Protein AF-A0A517L731-F1 (afd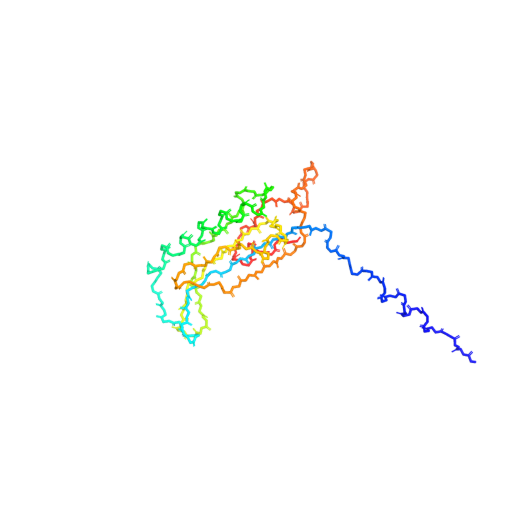b_monomer_lite)

Sequence (157 aa):
MRMIPYFLTTLLTLAPTPASANRCENYRTILGVVCPNGTCENPALDDYRDRFQTAKTAWLAWANDNSPHCKGHALCLDPVQEYPTVGRYTWRMYCFMTRIYKAKRRTGIPAPPTGLERVEDKGHCDANCKPAAGFLFWSGQRCGFSKGPPKGYWDIC

pLDDT: mean 78.76, std 17.96, range [40.94, 98.0]

Radius of gyration: 20.86 Å; chains: 1; bounding box: 52×31×70 Å

Secondary structure (DSSP, 8-state):
-----SSSSTTGGGS-------SEEEEEEEEEE--GGG------GGGTHHHHHHHHHHHHHHHHHT-TTSTT--EEPPPEEEEEETTEEEEEEEEEEEEEEHHHHTS-PPPPPTTEEEEEEEEEEEE-SSPP--S---S---SS--SSSTTTTT---

Structure (mmCIF, N/CA/C/O backbone):
data_AF-A0A517L731-F1
#
_entry.id   AF-A0A517L731-F1
#
loop_
_atom_site.group_PDB
_atom_site.id
_atom_site.type_symbol
_atom_site.label_atom_id
_atom_site.label_alt_id
_atom_site.label_comp_id
_atom_site.label_asym_id
_atom_site.label_entity_id
_atom_site.label_seq_id
_atom_site.pdbx_PDB_ins_code
_atom_site.Cartn_x
_atom_site.Cartn_y
_atom_site.Cartn_z
_atom_site.occupancy
_atom_site.B_iso_or_equiv
_atom_site.auth_seq_id
_atom_site.auth_comp_id
_atom_site.auth_asym_id
_atom_site.auth_atom_id
_atom_site.pdbx_PDB_model_num
ATOM 1 N N . MET A 1 1 ? -40.227 -3.767 -52.395 1.00 42.59 1 MET A N 1
ATOM 2 C CA . MET A 1 1 ? -39.514 -4.597 -51.400 1.00 42.59 1 MET A CA 1
ATOM 3 C C . MET A 1 1 ? -38.101 -4.056 -51.238 1.00 42.59 1 MET A C 1
ATOM 5 O O . MET A 1 1 ? -37.322 -4.144 -52.174 1.00 42.59 1 MET A O 1
ATOM 9 N N . ARG A 1 2 ? -37.801 -3.414 -50.102 1.00 49.59 2 ARG A N 1
ATOM 10 C CA . ARG A 1 2 ? -36.455 -2.944 -49.741 1.00 49.59 2 ARG A CA 1
ATOM 11 C C . ARG A 1 2 ? -35.866 -3.944 -48.744 1.00 49.59 2 ARG A C 1
ATOM 13 O O . ARG A 1 2 ? -36.215 -3.909 -47.573 1.00 49.59 2 ARG A O 1
ATOM 20 N N . MET A 1 3 ? -35.022 -4.844 -49.228 1.00 52.34 3 MET A N 1
ATOM 21 C CA . MET A 1 3 ? -34.058 -5.585 -48.412 1.00 52.34 3 MET A CA 1
ATOM 22 C C . MET A 1 3 ? -32.716 -4.934 -48.743 1.00 52.34 3 MET A C 1
ATOM 24 O O . MET A 1 3 ? -32.337 -4.896 -49.905 1.00 52.34 3 MET A O 1
ATOM 28 N N . ILE A 1 4 ? -32.072 -4.217 -47.829 1.00 64.06 4 ILE A N 1
ATOM 29 C CA . ILE A 1 4 ? -31.009 -4.719 -46.945 1.00 64.06 4 ILE A CA 1
ATOM 30 C C . ILE A 1 4 ? -30.627 -3.518 -46.050 1.00 64.06 4 ILE A C 1
ATOM 32 O O . ILE A 1 4 ? -30.510 -2.409 -46.576 1.00 64.06 4 ILE A O 1
ATOM 36 N N . PRO A 1 5 ? -30.454 -3.699 -44.724 1.00 52.25 5 PRO A N 1
ATOM 37 C CA . PRO A 1 5 ? -29.129 -3.435 -44.152 1.00 52.25 5 PRO A CA 1
ATOM 38 C C . PRO A 1 5 ? -28.812 -4.336 -42.942 1.00 52.25 5 PRO A C 1
ATOM 40 O O . PRO A 1 5 ? -28.459 -3.848 -41.877 1.00 52.25 5 PRO A O 1
ATOM 43 N N . TYR A 1 6 ? -28.910 -5.660 -43.084 1.00 53.91 6 TYR A N 1
ATOM 44 C CA . TYR A 1 6 ? -28.440 -6.594 -42.041 1.00 53.91 6 TYR A CA 1
ATOM 45 C C . TYR A 1 6 ? -26.943 -6.943 -42.156 1.00 53.91 6 TYR A C 1
ATOM 47 O O . TYR A 1 6 ? -26.403 -7.602 -41.278 1.00 53.91 6 TYR A O 1
ATOM 55 N N . PHE A 1 7 ? -26.254 -6.482 -43.208 1.00 51.06 7 PHE A N 1
ATOM 56 C CA . PHE A 1 7 ? -24.829 -6.773 -43.434 1.00 51.06 7 PHE A CA 1
ATOM 57 C C . PHE A 1 7 ? -23.857 -5.764 -42.800 1.00 51.06 7 PHE A C 1
ATOM 59 O O . PHE A 1 7 ? -22.662 -6.036 -42.721 1.00 51.06 7 PHE A O 1
ATOM 66 N N . LEU A 1 8 ? -24.340 -4.608 -42.331 1.00 51.16 8 LEU A N 1
ATOM 67 C CA . LEU A 1 8 ? -23.489 -3.579 -41.712 1.00 51.16 8 LEU A CA 1
ATOM 68 C C . LEU A 1 8 ? -23.285 -3.785 -40.206 1.00 51.16 8 LEU A C 1
ATOM 70 O O . LEU A 1 8 ? -22.302 -3.301 -39.653 1.00 51.16 8 LEU A O 1
ATOM 74 N N . THR A 1 9 ? -24.167 -4.525 -39.534 1.00 51.72 9 THR A N 1
ATOM 75 C CA . THR A 1 9 ? -24.065 -4.774 -38.089 1.00 51.72 9 THR A CA 1
ATOM 76 C C . THR A 1 9 ? -23.071 -5.883 -37.743 1.00 51.72 9 THR A C 1
ATOM 78 O O . THR A 1 9 ? -22.454 -5.828 -36.684 1.00 51.72 9 THR A O 1
ATOM 81 N N . THR A 1 10 ? -22.831 -6.844 -38.639 1.00 51.69 10 THR A N 1
ATOM 82 C CA . THR A 1 10 ? -21.882 -7.949 -38.405 1.00 51.69 10 THR A CA 1
ATOM 83 C C . THR A 1 10 ? -20.411 -7.572 -38.601 1.00 51.69 10 THR A C 1
ATOM 85 O O . THR A 1 10 ? -19.540 -8.298 -38.132 1.00 51.69 10 THR A O 1
ATOM 88 N N . LEU A 1 11 ? -20.096 -6.442 -39.251 1.00 47.75 11 LEU A N 1
ATOM 89 C CA . LEU A 1 11 ? -18.702 -5.989 -39.399 1.00 47.75 11 LEU A CA 1
ATOM 90 C C . LEU A 1 11 ? -18.158 -5.240 -38.171 1.00 47.75 11 LEU A C 1
ATOM 92 O O . LEU A 1 11 ? -16.945 -5.150 -38.006 1.00 47.75 11 LEU A O 1
ATOM 96 N N . LEU A 1 12 ? -19.022 -4.736 -37.287 1.00 50.38 12 LEU A N 1
ATOM 97 C CA . LEU A 1 12 ? -18.602 -4.013 -36.077 1.00 50.38 12 LEU A CA 1
ATOM 98 C C . LEU A 1 12 ? -18.298 -4.933 -34.884 1.00 50.38 12 LEU A C 1
ATOM 100 O O . LEU A 1 12 ? -17.686 -4.489 -33.918 1.00 50.38 12 LEU A O 1
ATOM 104 N N . THR A 1 13 ? -18.667 -6.215 -34.943 1.00 53.16 13 THR A N 1
ATOM 105 C CA . THR A 1 13 ? -18.451 -7.174 -33.842 1.00 53.16 13 THR A CA 1
ATOM 106 C C . THR A 1 13 ? -17.098 -7.890 -33.892 1.00 53.16 13 THR A C 1
ATOM 108 O O . THR A 1 13 ? -16.789 -8.666 -32.994 1.00 53.16 13 THR A O 1
ATOM 111 N N . LEU A 1 14 ? -16.285 -7.638 -34.923 1.00 48.34 14 LEU A N 1
ATOM 112 C CA . LEU A 1 14 ? -14.958 -8.240 -35.124 1.00 48.34 14 LEU A CA 1
ATOM 113 C C . LEU A 1 14 ? -13.816 -7.221 -35.051 1.00 48.34 14 LEU A C 1
ATOM 115 O O . LEU A 1 14 ? -12.693 -7.537 -35.435 1.00 48.34 14 LEU A O 1
ATOM 119 N N . ALA A 1 15 ? -14.067 -6.010 -34.547 1.00 46.72 15 ALA A N 1
ATOM 120 C CA . ALA A 1 15 ? -12.965 -5.152 -34.145 1.00 46.72 15 ALA A CA 1
ATOM 121 C C . ALA A 1 15 ? -12.267 -5.850 -32.965 1.00 46.72 15 ALA A C 1
ATOM 123 O O . ALA A 1 15 ? -12.901 -6.006 -31.916 1.00 46.72 15 ALA A O 1
ATOM 124 N N . PRO A 1 16 ? -11.012 -6.323 -33.106 1.00 47.38 16 PRO A N 1
ATOM 125 C CA . PRO A 1 16 ? -10.287 -6.852 -31.968 1.00 47.38 16 PRO A CA 1
ATOM 126 C C . PRO A 1 16 ? -10.299 -5.751 -30.914 1.00 47.38 16 PRO A C 1
ATOM 128 O O . PRO A 1 16 ? -9.834 -4.640 -31.178 1.00 47.38 16 PRO A O 1
ATOM 131 N N . THR A 1 17 ? -10.873 -6.037 -29.740 1.00 47.31 17 THR A N 1
ATOM 132 C CA . THR A 1 17 ? -10.663 -5.199 -28.556 1.00 47.31 17 THR A CA 1
ATOM 133 C C . THR A 1 17 ? -9.179 -4.882 -28.541 1.00 47.31 17 THR A C 1
ATOM 135 O O . THR A 1 17 ? -8.412 -5.851 -28.587 1.00 47.31 17 THR A O 1
ATOM 138 N N . PRO A 1 18 ? -8.758 -3.604 -28.572 1.00 43.69 18 PRO A N 1
ATOM 139 C CA . PRO A 1 18 ? -7.348 -3.271 -28.615 1.00 43.69 18 PRO A CA 1
ATOM 140 C C . PRO A 1 18 ? -6.718 -3.938 -27.402 1.00 43.69 18 PRO A C 1
ATOM 142 O O . PRO A 1 18 ? -6.912 -3.512 -26.264 1.00 43.69 18 PRO A O 1
ATOM 145 N N . ALA A 1 19 ? -6.048 -5.065 -27.646 1.00 45.12 19 ALA A N 1
ATOM 146 C CA . ALA A 1 19 ? -5.293 -5.762 -26.639 1.00 45.12 19 ALA A CA 1
ATOM 147 C C . ALA A 1 19 ? -4.279 -4.728 -26.194 1.00 45.12 19 ALA A C 1
ATOM 149 O O . ALA A 1 19 ? -3.461 -4.284 -26.999 1.00 45.12 19 ALA A O 1
ATOM 150 N N . SER A 1 20 ? -4.435 -4.258 -24.962 1.00 51.28 20 SER A N 1
ATOM 151 C CA . SER A 1 20 ? -3.586 -3.241 -24.375 1.00 51.28 20 SER A CA 1
ATOM 152 C C . SER A 1 20 ? -2.124 -3.500 -24.742 1.00 51.28 20 SER A C 1
ATOM 154 O O . SER A 1 20 ? -1.507 -4.439 -24.236 1.00 51.28 20 SER A O 1
ATOM 156 N N . ALA A 1 21 ? -1.570 -2.697 -25.655 1.00 58.91 21 ALA A N 1
ATOM 157 C CA . ALA A 1 21 ? -0.195 -2.867 -26.130 1.00 58.91 21 ALA A CA 1
ATOM 158 C C . ALA A 1 21 ? 0.825 -2.586 -25.008 1.00 58.91 21 ALA A C 1
ATOM 160 O O . ALA A 1 21 ? 1.988 -2.992 -25.060 1.00 58.91 21 ALA A O 1
ATOM 161 N N . ASN A 1 22 ? 0.361 -1.915 -23.957 1.00 74.81 22 ASN A N 1
ATOM 162 C CA . ASN A 1 22 ? 1.149 -1.454 -22.838 1.00 74.81 22 ASN A CA 1
ATOM 163 C C . ASN A 1 22 ? 1.241 -2.541 -21.759 1.00 74.81 22 ASN A C 1
ATOM 165 O O . ASN A 1 22 ? 0.256 -2.932 -21.129 1.00 74.81 22 ASN A O 1
ATOM 169 N N . ARG A 1 23 ? 2.468 -3.019 -21.522 1.00 85.31 23 ARG A N 1
ATOM 170 C CA . ARG A 1 23 ? 2.774 -4.092 -20.556 1.00 85.31 23 ARG A CA 1
ATOM 171 C C . ARG A 1 23 ? 2.817 -3.628 -19.096 1.00 85.31 23 ARG A C 1
ATOM 173 O O . ARG A 1 23 ? 3.040 -4.460 -18.214 1.00 85.31 23 ARG A O 1
ATOM 180 N N . CYS A 1 24 ? 2.620 -2.336 -18.844 1.00 86.38 24 CYS A N 1
ATOM 181 C CA . CYS A 1 24 ? 2.671 -1.749 -17.516 1.00 86.38 24 CYS A CA 1
ATOM 182 C C . CYS A 1 24 ? 1.411 -0.945 -17.186 1.00 86.38 24 CYS A C 1
ATOM 184 O O . CYS A 1 24 ? 0.619 -0.614 -18.066 1.00 86.38 24 CYS A O 1
ATOM 186 N N . GLU A 1 25 ? 1.217 -0.664 -15.904 1.00 87.25 25 GLU A N 1
ATOM 187 C CA . GLU A 1 25 ? 0.096 0.123 -15.389 1.00 87.25 25 GLU A CA 1
ATOM 188 C C . GLU A 1 25 ? 0.490 0.875 -14.120 1.00 87.25 25 GLU A C 1
ATOM 190 O O . GLU A 1 25 ? 1.486 0.540 -13.472 1.00 87.25 25 GLU A O 1
ATOM 195 N N . ASN A 1 26 ? -0.295 1.877 -13.742 1.00 86.94 26 ASN A N 1
ATOM 196 C CA . ASN A 1 26 ? -0.219 2.407 -12.388 1.00 86.94 26 ASN A CA 1
ATOM 197 C C . ASN A 1 26 ? -0.866 1.398 -11.436 1.00 86.94 26 ASN A C 1
ATOM 199 O O . ASN A 1 26 ? -1.814 0.701 -11.787 1.00 86.94 26 ASN A O 1
ATOM 203 N N . TYR A 1 27 ? -0.330 1.284 -10.231 1.00 88.38 27 TYR A N 1
ATOM 204 C CA . TYR A 1 27 ? -0.736 0.287 -9.258 1.00 88.38 27 TYR A CA 1
ATOM 205 C C . TYR A 1 27 ? -0.917 0.897 -7.873 1.00 88.38 27 TYR A C 1
ATOM 207 O O . TYR A 1 27 ? -0.062 1.654 -7.413 1.00 88.38 27 TYR A O 1
ATOM 215 N N . ARG A 1 28 ? -2.020 0.548 -7.214 1.00 91.38 28 ARG A N 1
ATOM 216 C CA . ARG A 1 28 ? -2.343 0.934 -5.847 1.00 91.38 28 ARG A CA 1
ATOM 217 C C . ARG A 1 28 ? -2.614 -0.312 -5.030 1.00 91.38 28 ARG A C 1
ATOM 219 O O . ARG A 1 28 ? -3.364 -1.183 -5.466 1.00 91.38 28 ARG A O 1
ATOM 226 N N . THR A 1 29 ? -2.068 -0.340 -3.825 1.00 93.81 29 THR A N 1
ATOM 227 C CA . THR A 1 29 ? -2.505 -1.265 -2.784 1.00 93.81 29 THR A CA 1
ATOM 228 C C . THR A 1 29 ? -2.931 -0.477 -1.554 1.00 93.81 29 THR A C 1
ATOM 230 O O . THR A 1 29 ? -2.359 0.576 -1.248 1.00 93.81 29 THR A O 1
ATOM 233 N N . ILE A 1 30 ? -3.951 -0.974 -0.867 1.00 95.69 30 ILE A N 1
ATOM 234 C CA . ILE A 1 30 ? -4.416 -0.430 0.403 1.00 95.69 30 ILE A CA 1
ATOM 235 C C . ILE A 1 30 ? -4.187 -1.489 1.469 1.00 95.69 30 ILE A C 1
ATOM 237 O O . ILE A 1 30 ? -4.727 -2.594 1.397 1.00 95.69 30 ILE A O 1
ATOM 241 N N . LEU A 1 31 ? -3.392 -1.131 2.468 1.00 96.62 31 LEU A N 1
ATOM 242 C CA . LEU A 1 31 ? -3.151 -1.940 3.653 1.00 96.62 31 LEU A CA 1
ATOM 243 C C . LEU A 1 31 ? -4.013 -1.389 4.783 1.00 96.62 31 LEU A C 1
ATOM 245 O O . LEU A 1 31 ? -3.991 -0.186 5.023 1.00 96.62 31 LEU A O 1
ATOM 249 N N . GLY A 1 32 ? -4.777 -2.235 5.458 1.00 96.38 32 GLY A N 1
ATOM 250 C CA . GLY A 1 32 ? -5.671 -1.834 6.543 1.00 96.38 32 GLY A CA 1
ATOM 251 C C . GLY A 1 32 ? -5.449 -2.674 7.786 1.00 96.38 32 GLY A C 1
ATOM 252 O O . GLY A 1 32 ? -4.970 -3.801 7.689 1.00 96.38 32 GLY A O 1
ATOM 253 N N . VAL A 1 33 ? -5.791 -2.136 8.953 1.00 96.44 33 VAL A N 1
ATOM 254 C CA . VAL A 1 33 ? -5.903 -2.960 10.163 1.00 96.44 33 VAL A CA 1
ATOM 255 C C . VAL A 1 33 ? -7.084 -3.909 9.999 1.00 96.44 33 VAL A C 1
ATOM 257 O O . VAL A 1 33 ? -8.173 -3.471 9.626 1.00 96.44 33 VAL A O 1
ATOM 260 N N . VAL A 1 34 ? -6.854 -5.192 10.291 1.00 93.50 34 VAL A N 1
ATOM 261 C CA . VAL A 1 34 ? -7.901 -6.219 10.259 1.00 93.50 34 VAL A CA 1
ATOM 262 C C . VAL A 1 34 ? -8.999 -5.830 11.238 1.00 93.50 34 VAL A C 1
ATOM 264 O O . VAL A 1 34 ? -8.727 -5.606 12.417 1.00 93.50 34 VAL A O 1
ATOM 267 N N . CYS A 1 35 ? -10.241 -5.798 10.764 1.00 88.62 35 CYS A N 1
ATOM 268 C CA . CYS A 1 35 ? -11.412 -5.622 11.616 1.00 88.62 35 CYS A CA 1
ATOM 269 C C . CYS A 1 35 ? -12.162 -6.956 11.728 1.00 88.62 35 CYS A C 1
ATOM 271 O O . CYS A 1 35 ? -12.890 -7.325 10.799 1.00 88.62 35 CYS A O 1
ATOM 273 N N . PRO A 1 36 ? -11.989 -7.709 12.832 1.00 84.94 36 PRO A N 1
ATOM 274 C CA . PRO A 1 36 ? -12.682 -8.975 13.032 1.00 84.94 36 PRO A CA 1
ATOM 275 C C . PRO A 1 36 ? -14.195 -8.788 12.892 1.00 84.94 36 PRO A C 1
ATOM 277 O O . PRO A 1 36 ? -14.766 -7.831 13.415 1.00 84.94 36 PRO A O 1
ATOM 280 N N . ASN A 1 37 ? -14.856 -9.687 12.160 1.00 82.81 37 ASN A N 1
ATOM 281 C CA . ASN A 1 37 ? -16.302 -9.627 11.909 1.00 82.81 37 ASN A CA 1
ATOM 282 C C . ASN A 1 37 ? -16.778 -8.301 11.273 1.00 82.81 37 ASN A C 1
ATOM 284 O O . ASN A 1 37 ? -17.926 -7.899 11.454 1.00 82.81 37 ASN A O 1
ATOM 288 N N . GLY A 1 38 ? -15.890 -7.589 10.566 1.00 79.00 38 GLY A N 1
ATOM 289 C CA . GLY A 1 38 ? -16.194 -6.308 9.927 1.00 79.00 38 GLY A CA 1
ATOM 290 C C . GLY A 1 38 ? -16.378 -5.137 10.896 1.00 79.00 38 GLY A C 1
ATOM 291 O O . GLY A 1 38 ? -16.756 -4.052 10.461 1.00 79.00 38 GLY A O 1
ATOM 292 N N . THR A 1 39 ? -16.109 -5.325 12.193 1.00 82.94 39 THR A N 1
ATOM 293 C CA . THR A 1 39 ? -16.265 -4.280 13.210 1.00 82.94 39 THR A CA 1
ATOM 294 C C . THR A 1 39 ? -14.898 -3.839 13.717 1.00 82.94 39 THR A C 1
ATOM 296 O O . THR A 1 39 ? -14.123 -4.639 14.231 1.00 82.94 39 THR A O 1
ATOM 299 N N . CYS A 1 40 ? -14.587 -2.554 13.556 1.00 85.25 40 CYS A N 1
ATOM 300 C CA . CYS A 1 40 ? -13.308 -1.989 13.973 1.00 85.25 40 CYS A CA 1
ATOM 301 C C . CYS A 1 40 ? -13.421 -1.403 15.386 1.00 85.25 40 CYS A C 1
ATOM 303 O O . CYS A 1 40 ? -14.302 -0.587 15.659 1.00 85.25 40 CYS A O 1
ATOM 305 N N . GLU A 1 41 ? -12.520 -1.790 16.286 1.00 88.44 41 GLU A N 1
ATOM 306 C CA . GLU A 1 41 ? -12.543 -1.379 17.697 1.00 88.44 41 GLU A CA 1
ATOM 307 C C . GLU A 1 41 ? -11.748 -0.096 17.981 1.00 88.44 41 GLU A C 1
ATOM 309 O O . GLU A 1 41 ? -11.241 0.082 19.081 1.00 88.44 41 GLU A O 1
ATOM 314 N N . ASN A 1 42 ? -11.655 0.829 17.018 1.00 92.69 42 ASN A N 1
ATOM 315 C CA . ASN A 1 42 ? -10.908 2.085 17.177 1.00 92.69 42 ASN A CA 1
ATOM 316 C C . ASN A 1 42 ? -9.452 1.856 17.641 1.00 92.69 42 ASN A C 1
ATOM 318 O O . ASN A 1 42 ? -9.046 2.428 18.655 1.00 92.69 42 ASN A O 1
ATOM 322 N N . PRO A 1 43 ? -8.673 1.005 16.943 1.00 92.25 43 PRO A N 1
ATOM 323 C CA . PRO A 1 43 ? -7.332 0.638 17.382 1.00 92.25 43 PRO A CA 1
ATOM 324 C C . PRO A 1 43 ? -6.415 1.860 17.477 1.00 92.25 43 PRO A C 1
ATOM 326 O O . PRO A 1 43 ? -6.457 2.747 16.617 1.00 92.25 43 PRO A O 1
ATOM 329 N N . ALA A 1 44 ? -5.535 1.882 18.478 1.00 94.56 44 ALA A N 1
ATOM 330 C CA . ALA A 1 44 ? -4.493 2.896 18.557 1.00 94.56 44 ALA A CA 1
ATOM 331 C C . ALA A 1 44 ? -3.482 2.692 17.417 1.00 94.56 44 ALA A C 1
ATOM 333 O O . ALA A 1 44 ? -3.095 1.566 17.108 1.00 94.56 44 ALA A O 1
ATOM 334 N N . LEU A 1 45 ? -3.041 3.778 16.772 1.00 95.06 45 LEU A N 1
ATOM 335 C CA . LEU A 1 45 ? -2.087 3.678 15.660 1.00 95.06 45 LEU A CA 1
ATOM 336 C C . LEU A 1 45 ? -0.750 3.066 16.100 1.00 95.06 45 LEU A C 1
ATOM 338 O O . LEU A 1 45 ? -0.123 2.340 15.327 1.00 95.06 45 LEU A O 1
ATOM 342 N N . ASP A 1 46 ? -0.319 3.351 17.329 1.00 96.75 46 ASP A N 1
ATOM 343 C CA . ASP A 1 46 ? 0.977 2.908 17.844 1.00 96.75 46 ASP A CA 1
ATOM 344 C C . ASP A 1 46 ? 1.092 1.379 17.923 1.00 96.75 46 ASP A C 1
ATOM 346 O O . ASP A 1 46 ? 2.158 0.849 17.619 1.00 96.75 46 ASP A O 1
ATOM 350 N N . ASP A 1 47 ? -0.013 0.660 18.149 1.00 95.88 47 ASP A N 1
ATOM 351 C CA . ASP A 1 47 ? -0.044 -0.814 18.154 1.00 95.88 47 ASP A CA 1
ATOM 352 C C . ASP A 1 47 ? 0.269 -1.428 16.772 1.00 95.88 47 ASP A C 1
ATOM 354 O O . ASP A 1 47 ? 0.636 -2.602 16.652 1.00 95.88 47 ASP A O 1
ATOM 358 N N . TYR A 1 48 ? 0.114 -0.636 15.704 1.00 96.50 48 TYR A N 1
ATOM 359 C CA . TYR A 1 48 ? 0.255 -1.072 14.313 1.00 96.50 48 TYR A CA 1
ATOM 360 C C . TYR A 1 48 ? 1.366 -0.344 13.557 1.00 96.50 48 TYR A C 1
ATOM 362 O O . TYR A 1 48 ? 1.663 -0.720 12.420 1.00 96.50 48 TYR A O 1
ATOM 370 N N . ARG A 1 49 ? 2.005 0.667 14.158 1.00 96.56 49 ARG A N 1
ATOM 371 C CA . ARG A 1 49 ? 3.008 1.523 13.507 1.00 96.56 49 ARG A CA 1
ATOM 372 C C . ARG A 1 49 ? 4.139 0.709 12.877 1.00 96.56 49 ARG A C 1
ATOM 374 O O . ARG A 1 49 ? 4.413 0.862 11.686 1.00 96.56 49 ARG A O 1
ATOM 381 N N . ASP A 1 50 ? 4.721 -0.218 13.632 1.00 97.44 50 ASP A N 1
ATOM 382 C CA . ASP A 1 50 ? 5.817 -1.070 13.152 1.00 97.44 50 ASP A CA 1
ATOM 383 C C . ASP A 1 50 ? 5.366 -2.041 12.056 1.00 97.44 50 ASP A C 1
ATOM 385 O O . ASP A 1 50 ? 6.109 -2.332 11.114 1.00 97.44 50 ASP A O 1
ATOM 389 N N . ARG A 1 51 ? 4.114 -2.509 12.124 1.00 97.62 51 ARG A N 1
ATOM 390 C CA . ARG A 1 51 ? 3.526 -3.398 11.112 1.00 97.62 51 ARG A CA 1
ATOM 391 C C . ARG A 1 51 ? 3.308 -2.654 9.802 1.00 97.62 51 ARG A C 1
ATOM 393 O O . ARG A 1 51 ? 3.672 -3.170 8.746 1.00 97.62 51 ARG A O 1
ATOM 400 N N . PHE A 1 52 ? 2.786 -1.428 9.862 1.00 97.88 52 PHE A N 1
ATOM 401 C CA . PHE A 1 52 ? 2.666 -0.563 8.691 1.00 97.88 52 PHE A CA 1
ATOM 402 C C . PHE A 1 52 ? 4.037 -0.241 8.107 1.00 97.88 52 PHE A C 1
ATOM 404 O O . PHE A 1 52 ? 4.215 -0.355 6.899 1.00 97.88 52 PHE A O 1
ATOM 411 N N . GLN A 1 53 ? 5.030 0.073 8.939 1.00 98.00 53 GLN A N 1
ATOM 412 C CA . GLN A 1 53 ? 6.381 0.365 8.463 1.00 98.00 53 GLN A CA 1
ATOM 413 C C . GLN A 1 53 ? 7.043 -0.857 7.803 1.00 98.00 53 GLN A C 1
ATOM 415 O O . GLN A 1 53 ? 7.670 -0.736 6.744 1.00 98.00 53 GLN A O 1
ATOM 420 N N . THR A 1 54 ? 6.852 -2.047 8.373 1.00 97.94 54 THR A N 1
ATOM 421 C CA . THR A 1 54 ? 7.320 -3.317 7.799 1.00 97.94 54 THR A CA 1
ATOM 422 C C . THR A 1 54 ? 6.655 -3.581 6.449 1.00 97.94 54 THR A C 1
ATOM 424 O O . THR A 1 54 ? 7.339 -3.820 5.452 1.00 97.94 54 THR A O 1
ATOM 427 N N . ALA A 1 55 ? 5.326 -3.464 6.385 1.00 97.50 55 ALA A N 1
ATOM 428 C CA . ALA A 1 55 ? 4.564 -3.652 5.155 1.00 97.50 55 ALA A CA 1
ATOM 429 C C . ALA A 1 55 ? 4.949 -2.627 4.075 1.00 97.50 55 ALA A C 1
ATOM 431 O O . ALA A 1 55 ? 5.146 -2.996 2.919 1.00 97.50 55 ALA A O 1
ATOM 432 N N . LYS A 1 56 ? 5.128 -1.356 4.460 1.00 96.94 56 LYS A N 1
ATOM 433 C CA . LYS A 1 56 ? 5.608 -0.264 3.599 1.00 96.94 56 LYS A CA 1
ATOM 434 C C . LYS A 1 56 ? 6.953 -0.613 2.985 1.00 96.94 56 LYS A C 1
ATOM 436 O O . LYS A 1 56 ? 7.115 -0.521 1.774 1.00 96.94 56 LYS A O 1
ATOM 441 N N . THR A 1 57 ? 7.901 -1.048 3.805 1.00 97.38 57 THR A N 1
ATOM 442 C CA . THR A 1 57 ? 9.259 -1.378 3.357 1.00 97.38 57 THR A CA 1
ATOM 443 C C . THR A 1 57 ? 9.246 -2.541 2.369 1.00 97.38 57 THR A C 1
ATOM 445 O O . THR A 1 57 ? 9.807 -2.430 1.278 1.00 97.38 57 THR A O 1
ATOM 448 N N . ALA A 1 58 ? 8.543 -3.625 2.710 1.00 96.56 58 ALA A N 1
ATOM 449 C CA . ALA A 1 58 ? 8.410 -4.790 1.840 1.00 96.56 58 ALA A CA 1
ATOM 450 C C . ALA A 1 58 ? 7.737 -4.428 0.509 1.00 96.56 58 ALA A C 1
ATOM 452 O O . ALA A 1 58 ? 8.199 -4.823 -0.564 1.00 96.56 58 ALA A O 1
ATOM 453 N N . TRP A 1 59 ? 6.665 -3.636 0.567 1.00 95.50 59 TRP A N 1
ATOM 454 C CA . TRP A 1 59 ? 5.933 -3.224 -0.618 1.00 95.50 59 TRP A CA 1
ATOM 455 C C . TRP A 1 59 ? 6.757 -2.304 -1.524 1.00 95.50 59 TRP A C 1
ATOM 457 O O . TRP A 1 59 ? 6.778 -2.517 -2.733 1.00 95.50 59 TRP A O 1
ATOM 467 N N . LEU A 1 60 ? 7.477 -1.324 -0.966 1.00 94.44 60 LEU A N 1
ATOM 468 C CA . LEU A 1 60 ? 8.342 -0.427 -1.739 1.00 94.44 60 LEU A CA 1
ATOM 469 C C . LEU A 1 60 ? 9.467 -1.194 -2.443 1.00 94.44 60 LEU A C 1
ATOM 471 O O . LEU A 1 60 ? 9.748 -0.921 -3.611 1.00 94.44 60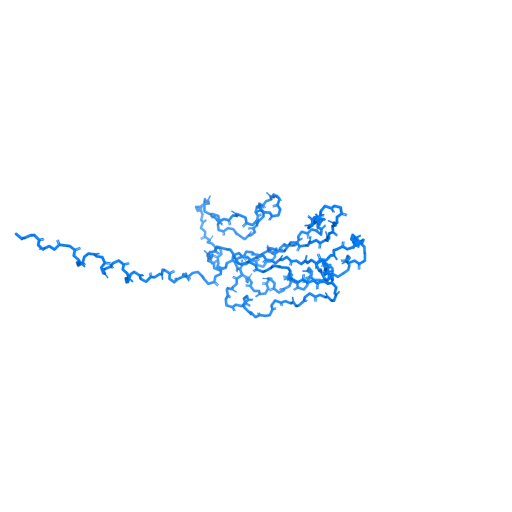 LEU A O 1
ATOM 475 N N . ALA A 1 61 ? 10.086 -2.166 -1.765 1.00 94.31 61 ALA A N 1
ATOM 476 C CA . ALA A 1 61 ? 11.100 -3.030 -2.367 1.00 94.31 61 ALA A CA 1
ATOM 477 C C . ALA A 1 61 ? 10.524 -3.798 -3.567 1.00 94.31 61 ALA A C 1
ATOM 479 O O . ALA A 1 61 ? 11.017 -3.665 -4.689 1.00 94.31 61 ALA A O 1
ATOM 480 N N . TRP A 1 62 ? 9.401 -4.493 -3.359 1.00 93.88 62 TRP A N 1
ATOM 481 C CA . TRP A 1 62 ? 8.699 -5.196 -4.429 1.00 93.88 62 TRP A CA 1
ATOM 482 C C . TRP A 1 62 ? 8.311 -4.263 -5.586 1.00 93.88 62 TRP A C 1
ATOM 484 O O . TRP A 1 62 ? 8.553 -4.583 -6.750 1.00 93.88 62 TRP A O 1
ATOM 494 N N . ALA A 1 63 ? 7.733 -3.098 -5.297 1.00 92.44 63 ALA A N 1
ATOM 495 C CA . ALA A 1 63 ? 7.270 -2.157 -6.311 1.00 92.44 63 ALA A CA 1
ATOM 496 C C . ALA A 1 63 ? 8.426 -1.666 -7.197 1.00 92.44 63 ALA A C 1
ATOM 498 O O . ALA A 1 63 ? 8.290 -1.608 -8.422 1.00 92.44 63 ALA A O 1
ATOM 499 N N . ASN A 1 64 ? 9.583 -1.377 -6.595 1.00 90.06 64 ASN A N 1
ATOM 500 C CA . ASN A 1 64 ? 10.788 -0.965 -7.313 1.00 90.06 64 ASN A CA 1
ATOM 501 C C . ASN A 1 64 ? 11.353 -2.084 -8.201 1.00 90.06 64 ASN A C 1
ATOM 503 O O . ASN A 1 64 ? 11.755 -1.828 -9.339 1.00 90.06 64 ASN A O 1
ATOM 507 N N . ASP A 1 65 ? 11.328 -3.334 -7.746 1.00 91.19 65 ASP A N 1
ATOM 508 C CA . ASP A 1 65 ? 11.772 -4.478 -8.555 1.00 91.19 65 ASP A CA 1
ATOM 509 C C . ASP A 1 65 ? 10.832 -4.776 -9.731 1.00 91.19 65 ASP A C 1
ATOM 511 O O . ASP A 1 65 ? 11.239 -5.307 -10.772 1.00 91.19 65 ASP A O 1
ATOM 515 N N . ASN A 1 66 ? 9.566 -4.383 -9.593 1.00 90.62 66 ASN A N 1
ATOM 516 C CA . ASN A 1 66 ? 8.519 -4.611 -10.582 1.00 90.62 66 ASN A CA 1
ATOM 517 C C . ASN A 1 66 ? 8.246 -3.410 -11.498 1.00 90.62 66 ASN A C 1
ATOM 519 O O . ASN A 1 66 ? 7.385 -3.503 -12.376 1.00 90.62 66 ASN A O 1
ATOM 523 N N . SER A 1 67 ? 9.017 -2.330 -11.355 1.00 88.12 67 SER A N 1
ATOM 524 C CA . SER A 1 67 ? 8.983 -1.145 -12.217 1.00 88.12 67 SER A CA 1
ATOM 525 C C . SER A 1 67 ? 10.410 -0.612 -12.454 1.00 88.12 67 SER A C 1
ATOM 527 O O . SER A 1 67 ? 10.814 0.431 -11.936 1.00 88.12 67 SER A O 1
ATOM 529 N N . PRO A 1 68 ? 11.234 -1.328 -13.243 1.00 80.56 68 PRO A N 1
ATOM 530 C CA . PRO A 1 68 ? 12.671 -1.076 -13.348 1.00 80.56 68 PRO A CA 1
ATOM 531 C C . PRO A 1 68 ? 13.022 0.280 -13.969 1.00 80.56 68 PRO A C 1
ATOM 533 O O . PRO A 1 68 ? 14.130 0.765 -13.769 1.00 80.56 68 PRO A O 1
ATOM 536 N N . HIS A 1 69 ? 12.098 0.891 -14.711 1.00 84.06 69 HIS A N 1
ATOM 537 C CA . HIS A 1 69 ? 12.291 2.201 -15.335 1.00 84.06 69 HIS A CA 1
ATOM 538 C C . HIS A 1 69 ? 11.745 3.365 -14.503 1.00 84.06 69 HIS A C 1
ATOM 540 O O . HIS A 1 69 ? 11.964 4.510 -14.882 1.00 84.06 69 HIS A O 1
ATOM 546 N N . CYS A 1 70 ? 11.065 3.078 -13.390 1.00 81.12 70 CYS A N 1
ATOM 547 C CA . CYS A 1 70 ? 10.590 4.072 -12.429 1.00 81.12 70 CYS A CA 1
ATOM 548 C C . CYS A 1 70 ? 10.967 3.695 -10.991 1.00 81.12 70 CYS A C 1
ATOM 550 O O . CYS A 1 70 ? 10.244 4.012 -10.046 1.00 81.12 70 CYS A O 1
ATOM 552 N N . LYS A 1 71 ? 12.117 3.034 -10.810 1.00 83.62 71 LYS A N 1
ATOM 553 C CA . LYS A 1 71 ? 12.674 2.747 -9.483 1.00 83.62 71 LYS A CA 1
ATOM 554 C C . LYS A 1 71 ? 12.792 4.033 -8.665 1.00 83.62 71 LYS A C 1
ATOM 556 O O . LYS A 1 71 ? 13.219 5.058 -9.184 1.00 83.62 71 LYS A O 1
ATOM 561 N N . GLY A 1 72 ? 12.413 3.968 -7.393 1.00 81.75 72 GLY A N 1
ATOM 562 C CA . GLY A 1 72 ? 12.426 5.110 -6.477 1.00 81.75 72 GLY A CA 1
ATOM 563 C C . GLY A 1 72 ? 11.189 6.009 -6.560 1.00 81.75 72 GLY A C 1
ATOM 564 O O . GLY A 1 72 ? 11.076 6.937 -5.769 1.00 81.75 72 GLY A O 1
ATOM 565 N N . HIS A 1 73 ? 10.243 5.728 -7.462 1.00 84.81 73 HIS A N 1
ATOM 566 C CA . HIS A 1 73 ? 8.983 6.478 -7.574 1.00 84.81 73 HIS A CA 1
ATOM 567 C C . HIS A 1 73 ? 7.789 5.772 -6.918 1.00 84.81 73 HIS A C 1
ATOM 569 O O . HIS A 1 73 ? 6.650 6.221 -7.064 1.00 84.81 73 HIS A O 1
ATOM 575 N N . ALA A 1 74 ? 8.041 4.671 -6.208 1.00 88.81 74 ALA A N 1
ATOM 576 C CA . ALA A 1 74 ? 7.052 4.039 -5.350 1.00 88.81 74 ALA A CA 1
ATOM 577 C C . ALA A 1 74 ? 6.847 4.901 -4.097 1.00 88.81 74 ALA A C 1
ATOM 579 O O . ALA A 1 74 ? 7.809 5.411 -3.522 1.00 88.81 74 ALA A O 1
ATOM 580 N N . LEU A 1 75 ? 5.599 5.058 -3.668 1.00 90.75 75 LEU A N 1
ATOM 581 C CA . LEU A 1 75 ? 5.235 5.903 -2.538 1.00 90.75 75 LEU A CA 1
ATOM 582 C C . LEU A 1 75 ? 4.229 5.178 -1.654 1.00 90.75 75 LEU A C 1
ATOM 584 O O . LEU A 1 75 ? 3.253 4.642 -2.159 1.00 90.75 75 LEU A O 1
ATOM 588 N N . CYS A 1 76 ? 4.419 5.236 -0.341 1.00 93.62 76 CYS A N 1
ATOM 589 C CA . CYS A 1 76 ? 3.371 4.921 0.624 1.00 93.62 76 CYS A CA 1
ATOM 590 C C . CYS A 1 76 ? 3.142 6.139 1.510 1.00 93.62 76 CYS A C 1
ATOM 592 O O . CYS A 1 76 ? 4.102 6.670 2.079 1.00 93.62 76 CYS A O 1
ATOM 594 N N . LEU A 1 77 ? 1.885 6.562 1.610 1.00 93.88 77 LEU A N 1
ATOM 595 C CA . LEU A 1 77 ? 1.462 7.615 2.530 1.00 93.88 77 LEU A CA 1
ATOM 596 C C . LEU A 1 77 ? 1.534 7.115 3.973 1.00 93.88 77 LEU A C 1
ATOM 598 O O . LEU A 1 77 ? 1.650 5.914 4.214 1.00 93.88 77 LEU A O 1
ATOM 602 N N . ASP A 1 78 ? 1.458 8.034 4.926 1.00 94.56 78 ASP A N 1
ATOM 603 C CA . ASP A 1 78 ? 1.290 7.655 6.324 1.00 94.56 78 ASP A CA 1
ATOM 604 C C . ASP A 1 78 ? -0.102 7.040 6.551 1.00 94.56 78 ASP A C 1
ATOM 606 O O . ASP A 1 78 ? -1.033 7.332 5.786 1.00 94.56 78 ASP A O 1
ATOM 610 N N . PRO A 1 79 ? -0.268 6.170 7.566 1.00 96.19 79 PRO A N 1
ATOM 611 C CA . PRO A 1 79 ? -1.569 5.612 7.893 1.00 96.19 79 PRO A CA 1
ATOM 612 C C . PRO A 1 79 ? -2.568 6.724 8.210 1.00 96.19 79 PRO A C 1
ATOM 614 O O . PRO A 1 79 ? -2.324 7.577 9.062 1.00 96.19 79 PRO A O 1
ATOM 617 N N . VAL A 1 80 ? -3.707 6.700 7.531 1.00 95.25 80 VAL A N 1
ATOM 618 C CA . VAL A 1 80 ? -4.807 7.635 7.745 1.00 95.25 80 VAL A CA 1
ATOM 619 C C . VAL A 1 80 ? -5.965 6.930 8.427 1.00 95.25 80 VAL A C 1
ATOM 621 O O . VAL A 1 80 ? -6.217 5.742 8.206 1.00 95.25 80 VAL A O 1
ATOM 624 N N . GLN A 1 81 ? -6.664 7.684 9.263 1.00 94.44 81 GLN A N 1
ATOM 625 C CA . GLN A 1 81 ? -7.865 7.223 9.933 1.00 94.44 81 GLN A CA 1
ATOM 626 C C . GLN A 1 81 ? -9.014 7.158 8.924 1.00 94.44 81 GLN A C 1
ATOM 628 O O . GLN A 1 81 ? -9.259 8.113 8.186 1.00 94.44 81 GLN A O 1
ATOM 633 N N . GLU A 1 82 ? -9.728 6.040 8.896 1.00 92.25 82 GLU A N 1
ATOM 634 C CA . GLU A 1 82 ? -10.903 5.849 8.053 1.00 92.25 82 GLU A CA 1
ATOM 635 C C . GLU A 1 82 ? -12.074 5.365 8.901 1.00 92.25 82 GLU A C 1
ATOM 637 O O . GLU A 1 82 ? -11.899 4.513 9.769 1.00 92.25 82 GLU A O 1
ATOM 642 N N . TYR A 1 83 ? -13.264 5.907 8.650 1.00 91.19 83 TYR A N 1
ATOM 643 C CA . TYR A 1 83 ? -14.471 5.633 9.427 1.00 91.19 83 TYR A CA 1
ATOM 644 C C . TYR A 1 83 ? -15.417 4.725 8.631 1.00 91.19 83 TYR A C 1
ATOM 646 O O . TYR A 1 83 ? -16.258 5.239 7.892 1.00 91.19 83 TYR A O 1
ATOM 654 N N . PRO A 1 84 ? -15.298 3.386 8.734 1.00 86.44 84 PRO A N 1
ATOM 655 C CA . PRO A 1 84 ? -16.177 2.470 8.008 1.00 86.44 84 PRO A CA 1
ATOM 656 C C . PRO A 1 84 ? -17.634 2.559 8.478 1.00 86.44 84 PRO A C 1
ATOM 658 O O . PRO A 1 84 ? -18.547 2.303 7.698 1.00 86.44 84 PRO A O 1
ATOM 661 N N . THR A 1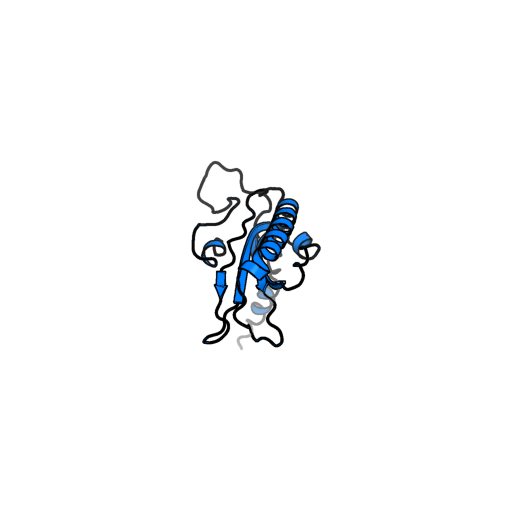 85 ? -17.863 2.936 9.739 1.00 86.62 85 THR A N 1
ATOM 662 C CA . THR A 1 85 ? -19.194 3.147 10.321 1.00 86.62 85 THR A CA 1
ATOM 663 C C . THR A 1 85 ? -19.163 4.311 11.310 1.00 86.62 85 THR A C 1
ATOM 665 O O . THR A 1 85 ? -18.109 4.663 11.836 1.00 86.62 85 THR A O 1
ATOM 668 N N . VAL A 1 86 ? -20.320 4.902 11.617 1.00 88.19 86 VAL A N 1
ATOM 669 C CA . VAL A 1 86 ? -20.421 6.021 12.572 1.00 88.19 86 VAL A CA 1
ATOM 670 C C . VAL A 1 86 ? -19.800 5.643 13.922 1.00 88.19 86 VAL A C 1
ATOM 672 O O . VAL A 1 86 ? -20.122 4.606 14.497 1.00 88.19 86 VAL A O 1
ATOM 675 N N . GLY A 1 87 ? -18.881 6.477 14.417 1.00 88.38 87 GLY A N 1
ATOM 676 C CA . GLY A 1 87 ? -18.211 6.281 15.708 1.00 88.38 87 GLY A CA 1
ATOM 677 C C . GLY A 1 87 ? -17.161 5.163 15.744 1.00 88.38 87 GLY A C 1
ATOM 678 O O . GLY A 1 87 ? -16.512 4.985 16.778 1.00 88.38 87 GLY A O 1
ATOM 679 N N . ARG A 1 88 ? -16.956 4.434 14.637 1.00 91.25 88 ARG A N 1
ATOM 680 C CA . ARG A 1 88 ? -15.889 3.439 14.510 1.00 91.25 88 ARG A CA 1
ATOM 681 C C . ARG A 1 88 ? -14.894 3.843 13.437 1.00 91.25 88 ARG A C 1
ATOM 683 O O . ARG A 1 88 ? -15.289 4.271 12.358 1.00 91.25 88 ARG A O 1
ATOM 690 N N . TYR A 1 89 ? -13.613 3.673 13.723 1.00 92.62 89 TYR A N 1
ATOM 691 C CA . TYR A 1 89 ? -12.530 3.928 12.795 1.00 92.62 89 TYR A CA 1
ATOM 692 C C . TYR A 1 89 ? -11.532 2.777 12.752 1.00 92.62 89 TYR A C 1
ATOM 694 O O . TYR A 1 89 ? -11.439 1.952 13.661 1.00 92.62 89 TYR A O 1
ATOM 702 N N . THR A 1 90 ? -10.773 2.750 11.669 1.00 95.94 90 THR A N 1
ATOM 703 C CA . THR A 1 90 ? -9.609 1.897 11.453 1.00 95.94 90 THR A CA 1
ATOM 704 C C . THR A 1 90 ? -8.494 2.723 10.818 1.00 95.94 90 THR A C 1
ATOM 706 O O . THR A 1 90 ? -8.694 3.889 10.472 1.00 95.94 90 THR A O 1
ATOM 709 N N . TRP A 1 91 ? -7.318 2.128 10.659 1.00 96.62 91 TRP A N 1
ATOM 710 C CA . TRP A 1 91 ? -6.181 2.752 9.990 1.00 96.62 91 TRP A CA 1
ATOM 711 C C . TRP A 1 91 ? -5.952 2.109 8.637 1.00 96.62 91 TRP A C 1
ATOM 713 O O . TRP A 1 91 ? -5.961 0.880 8.519 1.00 96.62 91 TRP A O 1
ATOM 723 N N . ARG A 1 92 ? -5.706 2.939 7.622 1.00 96.44 92 ARG A N 1
ATOM 724 C CA . ARG A 1 92 ? -5.322 2.483 6.288 1.00 96.44 92 ARG A CA 1
ATOM 725 C C . ARG A 1 92 ? -4.093 3.207 5.776 1.00 96.44 92 ARG A C 1
ATOM 727 O O . ARG A 1 92 ? -3.963 4.415 5.923 1.00 96.44 92 ARG A O 1
ATOM 734 N N . MET A 1 93 ? -3.219 2.469 5.113 1.00 97.00 93 MET A N 1
ATOM 735 C CA . MET A 1 93 ? -2.042 2.981 4.433 1.00 97.00 93 MET A CA 1
ATOM 736 C C . MET A 1 93 ? -2.193 2.757 2.933 1.00 97.00 93 MET A C 1
ATOM 738 O O . MET A 1 93 ? -2.429 1.639 2.472 1.00 97.00 93 MET A O 1
ATOM 742 N N . TYR A 1 94 ? -2.040 3.838 2.176 1.00 94.88 94 TYR A N 1
ATOM 743 C CA . TYR A 1 94 ? -2.163 3.835 0.726 1.00 94.88 94 TYR A CA 1
ATOM 744 C C . TYR A 1 94 ? -0.773 3.809 0.103 1.00 94.88 94 TYR A C 1
ATOM 746 O O . TYR A 1 94 ? 0.045 4.691 0.374 1.00 94.88 94 TYR A O 1
ATOM 754 N N . CYS A 1 95 ? -0.526 2.822 -0.748 1.00 93.81 95 CYS A N 1
ATOM 755 C CA . CYS A 1 95 ? 0.731 2.654 -1.459 1.00 93.81 95 CYS A CA 1
ATOM 756 C C . CYS A 1 95 ? 0.493 2.683 -2.970 1.00 93.81 95 CYS A C 1
ATOM 758 O O . CYS A 1 95 ? -0.441 2.056 -3.468 1.00 93.81 95 CYS A O 1
ATOM 760 N N . PHE A 1 96 ? 1.339 3.409 -3.696 1.00 91.44 96 PHE A N 1
ATOM 761 C CA . PHE A 1 96 ? 1.183 3.758 -5.104 1.00 91.44 96 PHE A CA 1
ATOM 762 C C . PHE A 1 96 ? 2.490 3.551 -5.866 1.00 91.44 96 PHE A C 1
ATOM 764 O O . PHE A 1 96 ? 3.563 3.936 -5.396 1.00 91.44 96 PHE A O 1
ATOM 771 N N . MET A 1 97 ? 2.425 2.928 -7.042 1.00 89.44 97 MET A N 1
ATOM 772 C CA . MET A 1 97 ? 3.559 2.816 -7.962 1.00 89.44 97 MET A CA 1
ATOM 773 C C . MET A 1 97 ? 3.127 3.011 -9.409 1.00 89.44 97 MET A C 1
ATOM 775 O O . MET A 1 97 ? 2.104 2.486 -9.835 1.00 89.44 97 MET A O 1
ATOM 779 N N . THR A 1 98 ? 3.898 3.779 -10.173 1.00 86.50 98 THR A N 1
ATOM 780 C CA . THR A 1 98 ? 3.643 3.951 -11.606 1.00 86.50 98 THR A CA 1
ATOM 781 C C . THR A 1 98 ? 4.362 2.872 -12.406 1.00 86.50 98 THR A C 1
ATOM 783 O O . THR A 1 98 ? 5.460 2.430 -12.049 1.00 86.50 98 THR A O 1
ATOM 786 N N . ARG A 1 99 ? 3.748 2.465 -13.519 1.00 83.88 99 ARG A N 1
ATOM 787 C CA . ARG A 1 99 ? 4.353 1.583 -14.530 1.00 83.88 99 ARG A CA 1
ATOM 788 C C . ARG A 1 99 ? 4.862 0.239 -13.983 1.00 83.88 99 ARG A C 1
ATOM 790 O O . ARG A 1 99 ? 5.893 -0.263 -14.426 1.00 83.88 99 ARG A O 1
ATOM 797 N N . ILE A 1 100 ? 4.115 -0.372 -13.067 1.00 89.06 100 ILE A N 1
ATOM 798 C CA . ILE A 1 100 ? 4.333 -1.766 -12.665 1.00 89.06 100 ILE A CA 1
ATOM 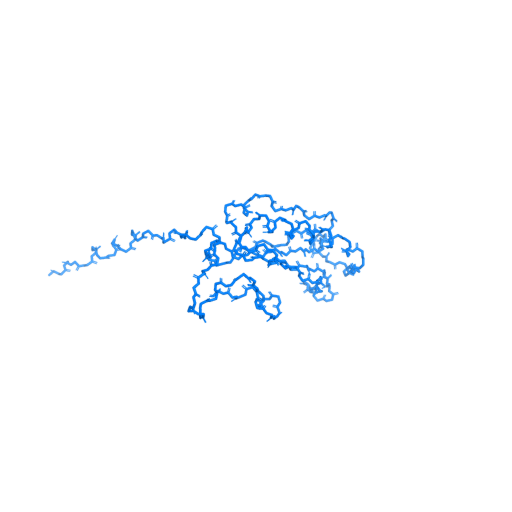799 C C . ILE A 1 100 ? 4.036 -2.691 -13.843 1.00 89.06 100 ILE A C 1
ATOM 801 O O . ILE A 1 100 ? 3.030 -2.519 -14.530 1.00 89.06 100 ILE A O 1
ATOM 805 N N . TYR A 1 101 ? 4.869 -3.712 -14.055 1.00 89.19 101 TYR A N 1
ATOM 806 C CA . TYR A 1 101 ? 4.579 -4.767 -15.026 1.00 89.19 101 TYR A CA 1
ATOM 807 C C . TYR A 1 101 ? 3.300 -5.535 -14.669 1.00 89.19 101 TYR A C 1
ATOM 809 O O . TYR A 1 101 ? 3.253 -6.257 -13.672 1.00 89.19 101 TYR A O 1
ATOM 817 N N . LYS A 1 102 ? 2.303 -5.498 -15.557 1.00 86.62 102 LYS A N 1
ATOM 818 C CA . LYS A 1 102 ? 1.013 -6.186 -15.375 1.00 86.62 102 LYS A CA 1
ATOM 819 C C . LYS A 1 102 ? 1.152 -7.690 -15.145 1.00 86.62 102 LYS A C 1
ATOM 821 O O . LYS A 1 102 ? 0.434 -8.267 -14.334 1.00 86.62 102 LYS A O 1
ATOM 826 N N . ALA A 1 103 ? 2.081 -8.333 -15.857 1.00 79.50 103 ALA A N 1
ATOM 827 C CA . ALA A 1 103 ? 2.333 -9.766 -15.717 1.00 79.50 103 ALA A CA 1
ATOM 828 C C . ALA A 1 103 ? 2.884 -10.114 -14.327 1.00 79.50 103 ALA A C 1
ATOM 830 O O . ALA A 1 103 ? 2.461 -11.100 -13.732 1.00 79.50 103 ALA A O 1
ATOM 831 N N . LYS A 1 104 ? 3.782 -9.276 -13.791 1.00 71.12 104 LYS A N 1
ATOM 832 C CA . LYS A 1 104 ? 4.402 -9.510 -12.485 1.00 71.12 104 LYS A CA 1
ATOM 833 C C . LYS A 1 104 ? 3.506 -9.105 -11.319 1.00 71.12 104 LYS A C 1
ATOM 835 O O . LYS A 1 104 ? 3.606 -9.695 -10.259 1.00 71.12 104 LYS A O 1
ATOM 840 N N . ARG A 1 105 ? 2.569 -8.173 -11.509 1.00 72.75 105 ARG A N 1
ATOM 841 C CA . ARG A 1 105 ? 1.548 -7.842 -10.498 1.00 72.75 105 ARG A CA 1
ATOM 842 C C . ARG A 1 105 ? 0.771 -9.066 -10.013 1.00 72.75 105 ARG A C 1
ATOM 844 O O . ARG A 1 105 ? 0.414 -9.143 -8.845 1.00 72.75 105 ARG A O 1
ATOM 851 N N . ARG A 1 106 ? 0.489 -10.019 -10.907 1.00 66.19 106 ARG A N 1
ATOM 852 C CA . ARG A 1 106 ? -0.329 -11.199 -10.589 1.00 66.19 106 ARG A CA 1
ATOM 853 C C . ARG A 1 106 ? 0.333 -12.141 -9.580 1.00 66.19 106 ARG A C 1
ATOM 855 O O . ARG A 1 106 ? -0.353 -12.995 -9.033 1.00 66.19 106 ARG A O 1
ATOM 862 N N . THR A 1 107 ? 1.633 -11.995 -9.328 1.00 69.31 107 THR A N 1
ATOM 863 C CA . THR A 1 107 ? 2.402 -12.905 -8.475 1.00 69.31 107 THR A CA 1
ATOM 864 C C . THR A 1 107 ? 3.457 -12.147 -7.674 1.00 69.31 107 THR A C 1
ATOM 866 O O . THR A 1 107 ? 4.260 -11.413 -8.237 1.00 69.31 107 THR A O 1
ATOM 869 N N . GLY A 1 108 ? 3.520 -12.373 -6.362 1.00 79.69 108 GLY A N 1
ATOM 870 C CA . GLY A 1 108 ? 4.660 -11.932 -5.551 1.00 79.69 108 GLY A CA 1
ATOM 871 C C . GLY A 1 108 ? 4.534 -10.563 -4.884 1.00 79.69 108 GLY A C 1
ATOM 872 O O . GLY A 1 108 ? 5.526 -10.094 -4.339 1.00 79.69 108 GLY A O 1
ATOM 873 N N . ILE A 1 109 ? 3.352 -9.931 -4.871 1.00 88.25 109 ILE A N 1
ATOM 874 C CA . ILE A 1 109 ? 3.118 -8.797 -3.960 1.00 88.25 109 ILE A CA 1
ATOM 875 C C . ILE A 1 109 ? 3.250 -9.330 -2.523 1.00 88.25 109 ILE A C 1
ATOM 877 O O . ILE A 1 109 ? 2.525 -10.273 -2.181 1.00 88.25 109 ILE A O 1
ATOM 881 N N . PRO A 1 110 ? 4.117 -8.750 -1.677 1.00 92.44 110 PRO A N 1
ATOM 882 C CA . PRO A 1 110 ? 4.390 -9.268 -0.342 1.00 92.44 110 PRO A CA 1
ATOM 883 C C . PRO A 1 110 ? 3.122 -9.319 0.510 1.00 92.44 110 PRO A C 1
ATOM 885 O O . PRO A 1 110 ? 2.296 -8.399 0.485 1.00 92.44 110 PRO A O 1
ATOM 888 N N . ALA A 1 111 ? 2.954 -10.413 1.252 1.00 94.06 111 ALA A N 1
ATOM 889 C CA . ALA A 1 111 ? 1.860 -10.536 2.204 1.00 94.06 111 ALA A CA 1
ATOM 890 C C . ALA A 1 111 ? 2.005 -9.471 3.308 1.00 94.06 111 ALA A C 1
ATOM 892 O O . ALA A 1 111 ? 3.130 -9.178 3.728 1.00 94.06 111 ALA A O 1
ATOM 893 N N . PRO A 1 112 ? 0.897 -8.870 3.769 1.00 95.62 112 PRO A N 1
ATOM 894 C CA . PRO A 1 112 ? 0.944 -7.980 4.917 1.00 95.62 112 PRO A CA 1
ATOM 895 C C . PRO A 1 112 ? 1.349 -8.755 6.187 1.00 95.62 112 PRO A C 1
ATOM 897 O O . PRO A 1 112 ? 1.014 -9.935 6.314 1.00 95.62 112 PRO A O 1
ATOM 900 N N . PRO A 1 113 ? 2.047 -8.116 7.143 1.00 96.69 113 PRO A N 1
ATOM 901 C CA . PRO A 1 113 ? 2.276 -8.684 8.468 1.00 96.69 113 PRO A CA 1
ATOM 902 C C . PRO A 1 113 ? 0.961 -8.980 9.200 1.00 96.69 113 PRO A C 1
ATOM 904 O O . PRO A 1 113 ? -0.049 -8.315 8.970 1.00 96.69 113 PRO A O 1
ATOM 907 N N . THR A 1 114 ? 0.991 -9.924 10.141 1.00 95.88 114 THR A N 1
ATOM 908 C CA . THR A 1 114 ? -0.173 -10.302 10.956 1.00 95.88 114 THR A CA 1
ATOM 909 C C . THR A 1 114 ? -0.857 -9.090 11.597 1.00 95.88 114 THR A C 1
ATOM 911 O O . THR A 1 114 ? -0.208 -8.223 12.183 1.00 95.88 114 THR A O 1
ATOM 914 N N . GLY A 1 115 ? -2.189 -9.044 11.508 1.00 94.00 115 GLY A N 1
ATOM 915 C CA . GLY A 1 115 ? -3.022 -7.944 12.008 1.00 94.00 115 GLY A CA 1
ATOM 916 C C . GLY A 1 115 ? -3.195 -6.783 11.026 1.00 94.00 115 GLY A C 1
ATOM 917 O O . GLY A 1 115 ? -4.016 -5.905 11.279 1.00 94.00 115 GLY A O 1
ATOM 918 N N . LEU A 1 116 ? -2.480 -6.796 9.899 1.00 96.69 116 LEU A N 1
ATOM 919 C CA . LEU A 1 116 ? -2.834 -6.018 8.720 1.00 96.69 116 LEU A CA 1
ATOM 920 C C . LEU A 1 116 ? -3.410 -6.942 7.649 1.00 96.69 116 LEU A C 1
ATOM 922 O O . LEU A 1 116 ? -3.006 -8.094 7.506 1.00 96.69 116 LEU A O 1
ATOM 926 N N . GLU A 1 117 ? -4.326 -6.409 6.861 1.00 95.62 117 GLU A N 1
ATOM 927 C CA . GLU A 1 117 ? -4.842 -7.048 5.664 1.00 95.62 117 GLU A CA 1
ATOM 928 C C . GLU A 1 117 ? -4.647 -6.157 4.452 1.00 95.62 117 GLU A C 1
ATOM 930 O O . GLU A 1 117 ? -4.464 -4.939 4.536 1.00 95.62 117 GLU A O 1
ATOM 935 N N . ARG A 1 118 ? -4.695 -6.798 3.291 1.00 94.50 118 ARG A N 1
ATOM 936 C CA . ARG A 1 118 ? -4.732 -6.093 2.029 1.00 94.50 118 ARG A CA 1
ATOM 937 C C . ARG A 1 118 ? -6.188 -5.871 1.652 1.00 94.50 118 ARG A C 1
ATOM 939 O O . ARG A 1 118 ? -6.869 -6.801 1.240 1.00 94.50 118 ARG A O 1
ATOM 946 N N . VAL A 1 119 ? -6.644 -4.637 1.824 1.00 93.75 119 VAL A N 1
ATOM 947 C CA . VAL A 1 119 ? -8.044 -4.244 1.629 1.00 93.75 119 VAL A CA 1
ATOM 948 C C . VAL A 1 119 ? -8.382 -4.162 0.145 1.00 93.75 119 VAL A C 1
ATOM 950 O O . VAL A 1 119 ? -9.463 -4.559 -0.279 1.00 93.75 119 VAL A O 1
ATOM 953 N N . GLU A 1 120 ? -7.461 -3.635 -0.659 1.00 91.94 120 GLU A N 1
ATOM 954 C CA . GLU A 1 120 ? -7.672 -3.457 -2.092 1.00 91.94 120 GLU A CA 1
ATOM 955 C C . GLU A 1 120 ? -6.344 -3.535 -2.842 1.00 91.94 120 GLU A C 1
ATOM 957 O O . GLU A 1 120 ? -5.337 -2.975 -2.408 1.00 91.94 120 GLU A O 1
ATOM 962 N N . ASP A 1 121 ? -6.380 -4.174 -4.007 1.00 91.44 121 ASP A N 1
ATOM 963 C CA . ASP A 1 121 ? -5.340 -4.122 -5.025 1.00 91.44 121 ASP A CA 1
ATOM 964 C C . ASP A 1 121 ? -5.956 -3.642 -6.332 1.00 91.44 121 ASP A C 1
ATOM 966 O O . ASP A 1 121 ? -6.817 -4.307 -6.914 1.00 91.44 121 ASP A O 1
ATOM 970 N N . LYS A 1 122 ? -5.510 -2.485 -6.818 1.00 88.56 122 LYS A N 1
ATOM 971 C CA . LYS A 1 122 ? -6.078 -1.868 -8.012 1.00 88.56 122 LYS A CA 1
ATOM 972 C C . LYS A 1 122 ? -4.983 -1.451 -8.978 1.00 88.56 122 LYS A C 1
ATOM 974 O O . LYS A 1 122 ? -4.146 -0.614 -8.665 1.00 88.56 122 LYS A O 1
ATOM 979 N N . GLY A 1 123 ? -5.020 -2.022 -10.177 1.00 85.94 123 GLY A N 1
ATOM 980 C CA . GLY A 1 123 ? -4.325 -1.462 -11.333 1.00 85.94 123 GLY A CA 1
ATOM 981 C C . GLY A 1 123 ? -5.151 -0.337 -11.952 1.00 85.94 123 GLY A C 1
ATOM 982 O O . GLY A 1 123 ? -6.384 -0.396 -11.947 1.00 85.94 123 GLY A O 1
ATOM 983 N N . HIS A 1 124 ? -4.493 0.691 -12.469 1.00 79.31 124 HIS A N 1
ATOM 984 C CA . HIS A 1 124 ? -5.125 1.778 -13.198 1.00 79.31 124 HIS A CA 1
ATOM 985 C C . HIS A 1 124 ? -4.268 2.197 -14.383 1.00 79.31 124 HIS A C 1
ATOM 987 O O . HIS A 1 124 ? -3.061 2.369 -14.251 1.00 79.31 124 HIS A O 1
ATOM 993 N N . CYS A 1 125 ? -4.947 2.390 -15.513 1.00 75.56 125 CYS A N 1
ATOM 994 C CA . CYS A 1 125 ? -4.430 2.904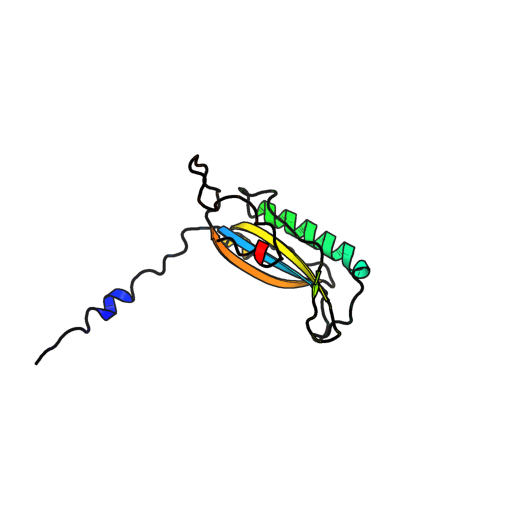 -16.774 1.00 75.56 125 CYS A CA 1
ATOM 995 C C . CYS A 1 125 ? -3.261 2.149 -17.399 1.00 75.56 125 CYS A C 1
ATOM 997 O O . CYS A 1 125 ? -2.245 1.819 -16.794 1.00 75.56 125 CYS A O 1
ATOM 999 N N . ASP A 1 126 ? -3.390 1.953 -18.698 1.00 79.06 126 ASP A N 1
ATOM 1000 C CA . ASP A 1 126 ? -2.408 1.250 -19.494 1.00 79.06 126 ASP A CA 1
ATOM 1001 C C . ASP A 1 126 ? -1.236 2.162 -19.838 1.00 79.06 126 ASP A C 1
ATOM 1003 O O . ASP A 1 126 ? -1.348 3.053 -20.678 1.00 79.06 126 ASP A O 1
ATOM 1007 N N . ALA A 1 127 ? -0.082 1.908 -19.228 1.00 75.75 127 ALA A N 1
ATOM 1008 C CA . ALA A 1 127 ? 1.101 2.744 -19.361 1.00 75.75 127 ALA A CA 1
ATOM 1009 C C . ALA A 1 127 ? 2.263 2.007 -20.038 1.00 75.75 127 ALA A C 1
ATOM 1011 O O . ALA A 1 127 ? 2.516 0.819 -19.814 1.00 75.75 127 ALA A O 1
ATOM 1012 N N . ASN A 1 128 ? 3.041 2.736 -20.837 1.00 80.12 128 ASN A N 1
ATOM 1013 C CA . ASN A 1 128 ? 4.329 2.234 -21.307 1.00 80.12 128 ASN A CA 1
ATOM 1014 C C . ASN A 1 128 ? 5.230 1.899 -20.110 1.00 80.12 128 ASN A C 1
ATOM 1016 O O . ASN A 1 128 ? 5.251 2.616 -19.114 1.00 80.12 128 ASN A O 1
ATOM 1020 N N . CYS A 1 129 ? 6.030 0.840 -20.194 1.00 79.81 129 CYS A N 1
ATOM 1021 C CA . CYS A 1 129 ? 6.942 0.508 -19.095 1.00 79.81 129 CYS A CA 1
ATOM 1022 C C . CYS A 1 129 ? 8.118 1.480 -18.993 1.00 79.81 129 CYS A C 1
ATOM 1024 O O . CYS A 1 129 ? 8.624 1.710 -17.904 1.00 79.81 129 CYS A O 1
ATOM 1026 N N . LYS A 1 130 ? 8.543 2.062 -20.118 1.00 80.12 130 LYS A N 1
ATOM 1027 C CA . LYS A 1 130 ? 9.571 3.104 -20.162 1.00 80.12 130 LYS A CA 1
ATOM 1028 C C . LYS A 1 130 ? 8.903 4.480 -20.221 1.00 80.12 130 LYS A C 1
ATOM 1030 O O . LYS A 1 130 ? 7.968 4.634 -21.014 1.00 80.12 130 LYS A O 1
ATOM 1035 N N . PRO A 1 131 ? 9.346 5.467 -19.426 1.00 70.62 131 PRO A N 1
ATOM 1036 C CA . PRO A 1 131 ? 8.961 6.853 -19.665 1.00 70.62 131 PRO A CA 1
ATOM 1037 C C . PRO A 1 131 ? 9.460 7.281 -21.055 1.00 70.62 131 PRO A C 1
ATOM 1039 O O . PRO A 1 131 ? 10.529 6.847 -21.490 1.00 70.62 131 PRO A O 1
ATOM 1042 N N . ALA A 1 132 ? 8.687 8.092 -21.780 1.00 65.19 132 ALA A N 1
ATOM 1043 C CA . ALA A 1 132 ? 9.140 8.632 -23.059 1.00 65.19 132 ALA A CA 1
ATOM 1044 C C . ALA A 1 132 ? 10.306 9.607 -22.828 1.00 65.19 132 ALA A C 1
ATOM 1046 O O . ALA A 1 132 ? 10.174 10.578 -22.085 1.00 65.19 132 ALA A O 1
ATOM 1047 N N . ALA A 1 133 ? 11.443 9.351 -23.475 1.00 50.12 133 ALA A N 1
ATOM 1048 C CA . ALA A 1 133 ? 12.571 10.272 -23.530 1.00 50.12 133 ALA A CA 1
ATOM 1049 C C . ALA A 1 133 ? 12.386 11.182 -24.752 1.00 50.12 133 ALA A C 1
ATOM 1051 O O . ALA A 1 133 ? 12.747 10.812 -25.865 1.00 50.12 133 ALA A O 1
ATOM 1052 N N . GLY A 1 134 ? 11.755 12.342 -24.574 1.00 46.72 134 GLY A N 1
ATOM 1053 C CA . GLY A 1 134 ? 11.538 13.293 -25.661 1.00 46.72 134 GLY A CA 1
ATOM 1054 C C . GLY A 1 134 ? 11.458 14.731 -25.159 1.00 46.72 134 GLY A C 1
ATOM 1055 O O . GLY A 1 134 ? 10.794 15.010 -24.168 1.00 46.72 134 GLY A O 1
ATOM 1056 N N . PHE A 1 135 ? 12.131 15.634 -25.873 1.00 43.28 135 PHE A N 1
ATOM 1057 C CA . PHE A 1 135 ? 12.271 17.072 -25.594 1.00 43.28 135 PHE A CA 1
ATOM 1058 C C . PHE A 1 135 ? 10.955 17.880 -25.723 1.00 43.28 135 PHE A C 1
ATOM 1060 O O . PHE A 1 135 ? 10.907 19.053 -25.366 1.00 43.28 135 PHE A O 1
ATOM 1067 N N . LEU A 1 136 ? 9.858 17.267 -26.185 1.00 40.94 136 LEU A N 1
ATOM 1068 C CA . LEU A 1 136 ? 8.531 17.892 -26.284 1.00 40.94 136 LEU A CA 1
ATOM 1069 C C . LEU A 1 136 ? 7.683 17.550 -25.043 1.00 40.94 136 LEU A C 1
ATOM 1071 O O . LEU A 1 136 ? 6.890 16.610 -25.009 1.00 40.94 136 LEU A O 1
ATOM 1075 N N . PHE A 1 137 ? 7.919 18.326 -23.987 1.00 45.53 137 PHE A N 1
ATOM 1076 C CA . PHE A 1 137 ? 7.399 18.181 -22.626 1.00 45.53 137 PHE A CA 1
ATOM 1077 C C . PHE A 1 137 ? 5.909 18.545 -22.454 1.00 45.53 137 PHE A C 1
ATOM 1079 O O . PHE A 1 137 ? 5.634 19.564 -21.839 1.00 45.53 137 PHE A O 1
ATOM 1086 N N . TRP A 1 138 ? 4.937 17.741 -22.907 1.00 41.78 138 TRP A N 1
ATOM 1087 C CA . TRP A 1 138 ? 3.513 17.999 -22.557 1.00 41.78 138 TRP A CA 1
ATOM 1088 C C . TRP A 1 138 ? 2.602 16.774 -22.356 1.00 41.78 138 TRP A C 1
ATOM 1090 O O . TRP A 1 138 ? 1.435 16.954 -22.027 1.00 41.78 138 TRP A O 1
ATOM 1100 N N . SER A 1 139 ? 3.082 15.531 -22.479 1.00 44.28 139 SER A N 1
ATOM 1101 C CA . SER A 1 139 ? 2.262 14.353 -22.128 1.00 44.28 139 SER A CA 1
ATOM 1102 C C . SER A 1 139 ? 2.769 13.715 -20.835 1.00 44.28 139 SER A C 1
ATOM 1104 O O . SER A 1 139 ? 3.977 13.560 -20.663 1.00 44.28 139 SER A O 1
ATOM 1106 N N . GLY A 1 140 ? 1.857 13.392 -19.910 1.00 50.88 140 GLY A N 1
ATOM 1107 C CA . GLY A 1 140 ? 2.073 12.939 -18.526 1.00 50.88 140 GLY A CA 1
ATOM 1108 C C . GLY A 1 140 ? 2.811 11.607 -18.348 1.00 50.88 140 GLY A C 1
ATOM 1109 O O . GLY A 1 140 ? 2.427 10.771 -17.541 1.00 50.88 140 GLY A O 1
ATOM 1110 N N . GLN A 1 141 ? 3.903 11.390 -19.079 1.00 57.72 141 GLN A N 1
ATOM 1111 C CA . GLN A 1 141 ? 4.689 10.166 -19.074 1.00 57.72 141 GLN A CA 1
ATOM 1112 C C . GLN A 1 141 ? 5.874 10.179 -18.090 1.00 57.72 141 GLN A C 1
ATOM 1114 O O . GLN A 1 141 ? 6.874 9.498 -18.317 1.00 57.72 141 GLN A O 1
ATOM 1119 N N . ARG A 1 142 ? 5.778 10.925 -16.986 1.00 68.94 142 ARG A N 1
ATOM 1120 C CA . ARG A 1 142 ? 6.810 10.931 -15.936 1.00 68.94 142 ARG A CA 1
ATOM 1121 C C . ARG A 1 142 ? 6.645 9.727 -15.004 1.00 68.94 142 ARG A C 1
ATOM 1123 O O . ARG A 1 142 ? 5.566 9.145 -14.914 1.00 68.94 142 ARG A O 1
ATOM 1130 N N . CYS A 1 143 ? 7.724 9.346 -14.328 1.00 73.38 143 CYS A N 1
ATOM 1131 C CA . CYS A 1 143 ? 7.636 8.466 -13.171 1.00 73.38 143 CYS A CA 1
ATOM 1132 C C . CYS A 1 143 ? 7.161 9.294 -11.968 1.00 73.38 143 CYS A C 1
ATOM 1134 O O . CYS A 1 143 ? 7.746 10.339 -11.675 1.00 73.38 143 CYS A O 1
ATOM 1136 N N . GLY A 1 144 ? 6.111 8.847 -11.280 1.00 67.31 144 GLY A N 1
ATOM 1137 C CA . GLY A 1 144 ? 5.593 9.496 -10.070 1.00 67.31 144 GLY A CA 1
ATOM 1138 C C . GLY A 1 144 ? 4.143 9.969 -10.170 1.00 67.31 144 GLY A C 1
ATOM 1139 O O . GLY A 1 144 ? 3.475 9.784 -11.182 1.00 67.31 144 GLY A O 1
ATOM 1140 N N . PHE A 1 145 ? 3.671 10.573 -9.083 1.00 65.62 145 PHE A N 1
ATOM 1141 C CA . PHE A 1 145 ? 2.271 10.932 -8.854 1.00 65.62 145 PHE A CA 1
ATOM 1142 C C . PHE A 1 145 ? 2.128 12.429 -8.552 1.00 65.62 145 PHE A C 1
ATOM 1144 O O . PHE A 1 145 ? 3.051 13.037 -8.003 1.00 65.62 145 PHE A O 1
ATOM 1151 N N . SER A 1 146 ? 0.986 13.041 -8.881 1.00 59.22 146 SER A N 1
ATOM 1152 C CA . SER A 1 146 ? 0.679 14.408 -8.435 1.00 59.22 146 SER A CA 1
ATOM 1153 C C . SER A 1 146 ? 0.434 14.473 -6.939 1.00 59.22 146 SER A C 1
ATOM 1155 O O . SER A 1 146 ? -0.162 13.572 -6.360 1.00 59.22 146 SER A O 1
ATOM 1157 N N . LYS A 1 147 ? 0.828 15.593 -6.326 1.00 55.88 147 LYS A N 1
ATOM 1158 C CA . LYS A 1 147 ? 0.495 15.917 -4.934 1.00 55.88 147 LYS A CA 1
ATOM 1159 C C . LYS A 1 147 ? -1.014 16.180 -4.800 1.00 55.88 147 LYS A C 1
ATOM 1161 O O . LYS A 1 147 ? -1.567 16.917 -5.612 1.00 55.88 147 LYS A O 1
ATOM 1166 N N . GLY A 1 148 ? -1.668 15.616 -3.781 1.00 56.03 148 GLY A N 1
ATOM 1167 C CA . GLY A 1 148 ? -3.106 15.803 -3.532 1.00 56.03 148 GLY A CA 1
ATOM 1168 C C . GLY A 1 148 ? -3.659 14.894 -2.424 1.00 56.03 148 GLY A C 1
ATOM 1169 O O . GLY A 1 148 ? -2.878 14.307 -1.684 1.00 56.03 148 GLY A O 1
ATOM 1170 N N . PRO A 1 149 ? -4.987 14.749 -2.265 1.00 54.88 149 PRO A N 1
ATOM 1171 C CA . PRO A 1 149 ? -5.562 13.678 -1.440 1.00 54.88 149 PRO A CA 1
ATOM 1172 C C . PRO A 1 149 ? -5.187 12.288 -2.009 1.00 54.88 149 PRO A C 1
ATOM 1174 O O . PRO A 1 149 ? -4.804 12.213 -3.175 1.00 54.88 149 PRO A O 1
ATOM 1177 N N . PRO A 1 150 ? -5.337 11.164 -1.274 1.00 57.41 150 PRO A N 1
ATOM 1178 C CA . PRO A 1 150 ? -5.002 9.808 -1.757 1.00 57.41 150 PRO A CA 1
ATOM 1179 C C . PRO A 1 150 ? -5.576 9.465 -3.141 1.00 57.41 150 PRO A C 1
ATOM 1181 O O . PRO A 1 150 ? -4.940 8.785 -3.941 1.00 57.41 150 PRO A O 1
ATOM 1184 N N . LYS A 1 151 ? -6.765 9.994 -3.448 1.00 60.06 151 LYS A N 1
ATOM 1185 C CA . LYS A 1 151 ? -7.392 9.917 -4.771 1.00 60.06 151 LYS A CA 1
ATOM 1186 C C . LYS A 1 151 ? -6.651 10.749 -5.835 1.00 60.06 151 LYS A C 1
ATOM 1188 O O . LYS A 1 151 ? -6.401 10.265 -6.929 1.00 60.06 151 LYS A O 1
ATOM 1193 N N . GLY A 1 152 ? -6.210 11.958 -5.494 1.00 64.25 152 GLY A N 1
ATOM 1194 C CA . GLY A 1 152 ? -5.401 12.818 -6.366 1.00 64.25 152 GLY A CA 1
ATOM 1195 C C . GLY A 1 152 ? -3.985 12.293 -6.633 1.00 64.25 152 GLY A C 1
ATOM 1196 O O . GLY A 1 152 ? -3.400 12.642 -7.653 1.00 64.25 152 GLY A O 1
ATOM 1197 N N . TYR A 1 153 ? -3.448 11.419 -5.774 1.00 62.00 153 TYR A N 1
ATOM 1198 C CA . TYR A 1 153 ? -2.232 10.654 -6.083 1.00 62.00 153 TYR A CA 1
ATOM 1199 C C . TYR A 1 153 ? -2.479 9.548 -7.118 1.00 62.00 153 TYR A C 1
ATOM 1201 O O . TYR A 1 153 ? -1.526 9.021 -7.669 1.00 62.00 153 TYR A O 1
ATOM 1209 N N . TRP A 1 154 ? -3.730 9.172 -7.384 1.00 67.00 154 TRP A N 1
ATOM 1210 C CA . TRP A 1 154 ? -4.084 8.014 -8.206 1.00 67.00 154 TRP A CA 1
ATOM 1211 C C . TRP A 1 154 ? -4.667 8.373 -9.580 1.00 67.00 154 TRP A C 1
ATOM 1213 O O . TRP A 1 154 ? -4.508 7.601 -10.521 1.00 67.00 154 TRP A O 1
ATOM 1223 N N . ASP A 1 155 ? -5.288 9.548 -9.704 1.00 56.88 155 ASP A N 1
ATOM 1224 C CA . ASP A 1 155 ? -6.128 9.927 -10.850 1.00 56.88 155 ASP A CA 1
ATOM 1225 C C . ASP A 1 155 ? -5.375 10.561 -12.049 1.00 56.88 155 ASP A C 1
ATOM 1227 O O . ASP A 1 155 ? -6.022 11.103 -12.941 1.00 56.88 155 ASP A O 1
ATOM 1231 N N . ILE A 1 156 ? -4.034 10.514 -12.127 1.00 54.31 156 ILE A N 1
ATOM 1232 C CA . ILE A 1 156 ? -3.333 10.954 -13.353 1.00 54.31 156 ILE A CA 1
ATOM 1233 C C . ILE A 1 156 ? -3.226 9.804 -14.349 1.00 54.31 156 ILE A C 1
ATOM 1235 O O . ILE A 1 156 ? -2.318 8.966 -14.274 1.00 54.31 156 ILE A O 1
ATOM 1239 N N . CYS A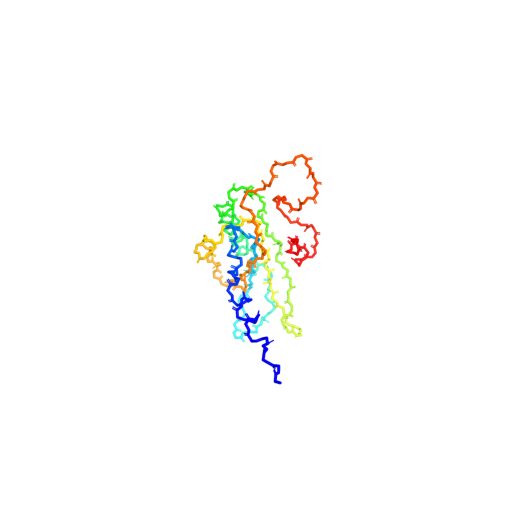 1 157 ? -4.123 9.868 -15.325 1.00 56.75 157 CYS A N 1
ATOM 1240 C CA . CYS A 1 157 ? -3.999 9.327 -16.668 1.00 56.75 157 CYS A CA 1
ATOM 1241 C C . CYS A 1 157 ? -4.476 10.420 -17.636 1.00 56.75 157 CYS A C 1
ATOM 1243 O O . CYS A 1 157 ? -3.767 10.631 -18.635 1.00 56.75 157 CYS A O 1
#

Organism: NCBI:txid50376

Foldseek 3Di:
DDDDDPPVVVVVVPPPPPPLPFQWFKKKWKKWFDDVVPAAPQDDVVVCVVLVVVLLVLQLVVLQVQQVQQRPQKDKDDWDWDDPDPPHIITMIMIIFGTGGPVPLVDDRDARPPRMHTPDIDTHDRAHSHQDDDPPPDQPRDTHADDDPSVRRPPRD